Protein AF-A0A7C5IWY1-F1 (afdb_monomer)

Foldseek 3Di:
DDDACPPHPDDPCQVVQDDVVVLGHDDDDDDDQVQFADPVVRHGDPSVVVVVVVVVVVVVCVVVDPSVVSHDPPDDGD

Radius of gyration: 15.54 Å; Cα contacts (8 Å, |Δi|>4): 50; chains: 1; bounding box: 37×26×38 Å

Nearest PDB structures (foldseek):
  2q7s-assembly2_B  TM=9.133E-01  e=1.693E-01  Cupriavidus pinatubonensis JMP134

Sequence (78 aa):
RVARNRPYAGGFVTRSYGRPEYGVHALQIEISRHLYMNEATRVAHSGLEKIKNVANRLTRALMELDTRALGEQSVAAE

Secondary structure (DSSP, 8-state):
---SSSS----HHHHHH-BGGGTB--------GGGTB-TTT--B-THHHHHHHHHHHHHHHHHS--GGGGS-------

Structure (mmCIF, N/CA/C/O backbone):
data_AF-A0A7C5IWY1-F1
#
_entry.id   AF-A0A7C5IWY1-F1
#
loop_
_atom_site.group_PDB
_atom_site.id
_atom_site.type_symbol
_atom_site.label_atom_id
_atom_site.label_alt_id
_atom_site.label_comp_id
_atom_site.label_asym_id
_atom_site.label_entity_id
_atom_site.label_seq_id
_atom_site.pdbx_PDB_ins_code
_atom_site.Cartn_x
_atom_site.Cartn_y
_atom_site.Cartn_z
_atom_site.occupancy
_atom_site.B_iso_or_equiv
_atom_site.auth_seq_id
_atom_site.auth_comp_id
_atom_site.auth_asym_id
_atom_site.auth_atom_id
_atom_site.pdbx_PDB_model_num
ATOM 1 N N . ARG A 1 1 ? -2.639 -9.618 -9.379 1.00 90.00 1 ARG A N 1
ATOM 2 C CA . ARG A 1 1 ? -3.404 -10.525 -8.486 1.00 90.00 1 ARG A CA 1
ATOM 3 C C . ARG A 1 1 ? -3.405 -9.918 -7.093 1.00 90.00 1 ARG A C 1
ATOM 5 O O . ARG A 1 1 ? -2.409 -9.302 -6.746 1.00 90.00 1 ARG A O 1
ATOM 12 N N . VAL A 1 2 ? -4.481 -10.086 -6.330 1.00 93.25 2 VAL A N 1
ATOM 13 C CA . VAL A 1 2 ? -4.540 -9.704 -4.911 1.00 93.25 2 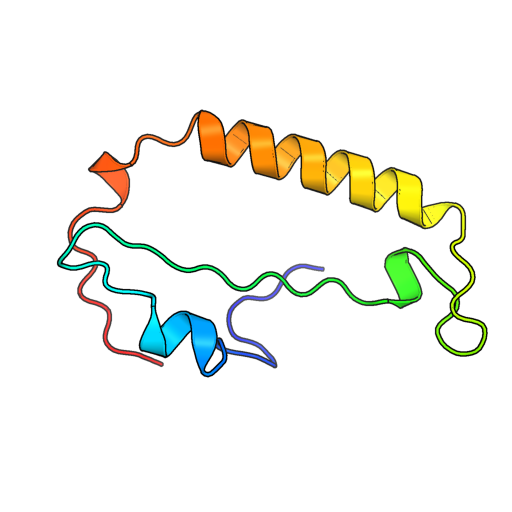VAL A CA 1
ATOM 14 C C . VAL A 1 2 ? -4.645 -10.978 -4.076 1.00 93.25 2 VAL A C 1
ATOM 16 O O . VAL A 1 2 ? -5.290 -11.939 -4.497 1.00 93.25 2 VAL A O 1
ATOM 19 N N . ALA A 1 3 ? -3.974 -11.001 -2.930 1.00 93.62 3 ALA A N 1
ATOM 20 C CA . ALA A 1 3 ? -4.072 -12.051 -1.928 1.00 93.62 3 ALA A CA 1
ATOM 21 C C . ALA A 1 3 ? -4.134 -11.396 -0.543 1.00 93.62 3 ALA A C 1
ATOM 23 O O . ALA A 1 3 ? -3.556 -10.330 -0.342 1.00 93.62 3 ALA A O 1
ATOM 24 N N . ARG A 1 4 ? -4.837 -12.030 0.396 1.00 93.38 4 ARG A N 1
ATOM 25 C CA . ARG A 1 4 ? -4.904 -11.616 1.801 1.00 93.38 4 ARG A CA 1
ATOM 26 C C . ARG A 1 4 ? -4.147 -12.634 2.639 1.00 93.38 4 ARG A C 1
ATOM 28 O O . ARG A 1 4 ? -4.304 -13.834 2.427 1.00 93.38 4 ARG A O 1
ATOM 35 N N . ASN A 1 5 ? -3.326 -12.137 3.553 1.00 90.75 5 ASN A N 1
ATOM 36 C CA . ASN A 1 5 ? -2.535 -12.913 4.501 1.00 90.75 5 ASN A CA 1
ATOM 37 C C . ASN A 1 5 ? -1.656 -14.021 3.891 1.00 90.75 5 ASN A C 1
ATOM 39 O O . ASN A 1 5 ? -1.283 -14.975 4.568 1.00 90.75 5 ASN A O 1
ATOM 43 N N . ARG A 1 6 ? -1.320 -13.922 2.597 1.00 86.06 6 ARG A N 1
ATOM 44 C CA . ARG A 1 6 ? -0.492 -14.907 1.894 1.00 86.06 6 ARG A CA 1
ATOM 45 C C . ARG A 1 6 ? 0.460 -14.232 0.910 1.00 86.06 6 ARG A C 1
ATOM 47 O O . ARG A 1 6 ? -0.005 -13.449 0.082 1.00 86.06 6 ARG A O 1
ATOM 54 N N . PRO A 1 7 ? 1.761 -14.566 0.947 1.00 84.38 7 PRO A N 1
ATOM 55 C CA . PRO A 1 7 ? 2.443 -15.383 1.964 1.00 84.38 7 PRO A CA 1
ATOM 56 C C . PRO A 1 7 ? 2.636 -14.652 3.309 1.00 84.38 7 PRO A C 1
ATOM 58 O O . PRO A 1 7 ? 3.103 -15.256 4.266 1.00 84.38 7 PRO A O 1
ATOM 61 N N . TYR A 1 8 ? 2.281 -13.367 3.392 1.00 85.56 8 TYR A N 1
ATOM 62 C CA . TYR A 1 8 ? 2.509 -12.531 4.569 1.00 85.56 8 TYR A CA 1
ATOM 63 C C . TYR A 1 8 ? 1.182 -12.142 5.228 1.00 85.56 8 TYR A C 1
ATOM 65 O O . TYR A 1 8 ? 0.385 -11.430 4.622 1.00 85.56 8 TYR A O 1
ATOM 73 N N . ALA A 1 9 ? 0.959 -12.594 6.465 1.00 85.56 9 ALA A N 1
ATOM 74 C CA . ALA A 1 9 ? -0.225 -12.280 7.280 1.00 85.56 9 ALA A CA 1
ATOM 75 C C . ALA A 1 9 ? -0.178 -10.909 7.978 1.00 85.56 9 ALA A C 1
ATOM 77 O O . ALA A 1 9 ? -1.158 -10.476 8.574 1.00 85.56 9 ALA A O 1
ATOM 78 N N . GLY A 1 10 ? 0.962 -10.222 7.901 1.00 81.31 10 GLY A N 1
ATOM 79 C CA . GLY A 1 10 ? 1.261 -9.032 8.690 1.00 81.31 10 GLY A CA 1
ATOM 80 C C . GLY A 1 10 ? 2.467 -9.261 9.602 1.00 81.31 10 GLY A C 1
ATOM 81 O O . GLY A 1 10 ? 2.688 -10.357 10.129 1.00 81.31 10 GLY A O 1
ATOM 82 N N . GLY A 1 11 ? 3.300 -8.235 9.736 1.00 88.62 11 GLY A N 1
ATOM 83 C CA . GLY A 1 11 ? 4.548 -8.282 10.490 1.00 88.62 11 GLY A CA 1
ATOM 84 C C . GLY A 1 11 ? 4.430 -7.818 11.942 1.00 88.62 11 GLY A C 1
ATOM 85 O O . GLY A 1 11 ? 3.351 -7.686 12.515 1.00 88.62 11 GLY A O 1
ATOM 86 N N . PHE A 1 12 ? 5.590 -7.543 12.537 1.00 91.75 12 PHE A N 1
ATOM 87 C CA . PHE A 1 12 ? 5.703 -6.944 13.868 1.00 91.75 12 PHE A CA 1
ATOM 88 C C . PHE A 1 12 ? 4.912 -5.631 13.968 1.00 91.75 12 PHE A C 1
ATOM 90 O O . PHE A 1 12 ? 4.110 -5.472 14.876 1.00 91.75 12 PHE A O 1
ATOM 97 N N . VAL A 1 13 ? 5.058 -4.735 12.986 1.00 92.38 13 VAL A N 1
ATOM 98 C CA . VAL A 1 13 ? 4.432 -3.402 13.001 1.00 92.38 13 VAL A CA 1
ATOM 99 C C . VAL A 1 13 ? 2.907 -3.484 13.111 1.00 92.38 13 VAL A C 1
ATOM 101 O O . VAL A 1 13 ? 2.324 -2.853 13.988 1.00 92.38 13 VAL A O 1
ATOM 104 N N . THR A 1 14 ? 2.246 -4.287 12.272 1.00 92.44 14 THR A N 1
ATOM 105 C CA . THR A 1 14 ? 0.779 -4.388 12.307 1.00 92.44 14 THR A CA 1
ATOM 106 C C . THR A 1 14 ? 0.274 -4.981 13.617 1.00 92.44 14 THR A C 1
ATOM 108 O O . THR A 1 14 ? -0.761 -4.542 14.104 1.00 92.44 14 THR A O 1
ATOM 111 N N . ARG A 1 15 ? 1.011 -5.924 14.221 1.00 88.00 15 ARG A N 1
ATOM 112 C CA . ARG A 1 15 ? 0.649 -6.523 15.517 1.00 88.00 15 ARG A CA 1
ATOM 113 C C . ARG A 1 15 ? 0.924 -5.611 16.711 1.00 88.00 15 ARG A C 1
ATOM 115 O O . ARG A 1 15 ? 0.177 -5.642 17.676 1.00 88.00 15 ARG A O 1
ATOM 122 N N . SER A 1 16 ? 2.001 -4.833 16.673 1.00 91.56 16 SER A N 1
ATOM 123 C CA . SER A 1 16 ? 2.405 -3.977 17.793 1.00 91.56 16 SER A CA 1
ATOM 124 C C . SER A 1 16 ? 1.609 -2.676 17.860 1.00 91.56 16 SER A C 1
ATOM 126 O O . SER A 1 16 ? 1.370 -2.158 18.953 1.00 91.56 16 SER A O 1
ATOM 128 N N . TYR A 1 17 ? 1.222 -2.141 16.701 1.00 92.44 17 TYR A N 1
ATOM 129 C CA . TYR A 1 17 ? 0.562 -0.839 16.604 1.00 92.44 17 TYR A CA 1
ATOM 130 C C . TYR A 1 17 ? -0.914 -0.927 16.214 1.00 92.44 17 TYR A C 1
ATOM 132 O O . TYR A 1 17 ? -1.649 0.022 16.472 1.00 92.44 17 TYR A O 1
ATOM 140 N N . GLY A 1 18 ? -1.370 -2.044 15.640 1.00 92.31 18 GLY A N 1
ATOM 141 C CA . GLY A 1 18 ? -2.795 -2.303 15.463 1.00 92.31 18 GLY A CA 1
ATOM 142 C C . GLY A 1 18 ? -3.446 -2.589 16.811 1.00 92.31 18 GLY A C 1
ATOM 143 O O . GLY A 1 18 ? -3.099 -3.564 17.471 1.00 92.31 18 GLY A O 1
ATOM 144 N N . ARG A 1 19 ? -4.384 -1.734 17.207 1.00 91.44 19 ARG A N 1
ATOM 145 C CA . ARG A 1 19 ? -5.217 -1.879 18.399 1.00 91.44 19 ARG A CA 1
ATOM 146 C C . ARG A 1 19 ? -6.678 -1.550 18.061 1.00 91.44 19 ARG A C 1
ATOM 148 O O . ARG A 1 19 ? -7.144 -0.453 18.391 1.00 91.44 19 ARG A O 1
ATOM 155 N N . PRO A 1 20 ? -7.384 -2.435 17.330 1.00 90.25 20 PRO A N 1
ATOM 156 C CA . PRO A 1 20 ? -8.745 -2.173 16.858 1.00 90.25 20 PRO A CA 1
ATOM 157 C C . PRO A 1 20 ? -9.725 -1.836 17.986 1.00 90.25 20 PRO A C 1
ATOM 159 O O . PRO A 1 20 ? -10.608 -1.006 17.803 1.00 90.25 20 PRO A O 1
ATOM 162 N N . GLU A 1 21 ? -9.528 -2.413 19.171 1.00 88.19 21 GLU A N 1
ATOM 163 C CA . GLU A 1 21 ? -10.314 -2.136 20.374 1.00 88.19 21 GLU A CA 1
ATOM 164 C C . GLU A 1 21 ? -10.164 -0.690 20.882 1.00 88.19 21 GLU A C 1
ATOM 166 O O . GLU A 1 21 ? -11.045 -0.176 21.565 1.00 88.19 21 GLU A O 1
ATOM 171 N N . TYR A 1 22 ? -9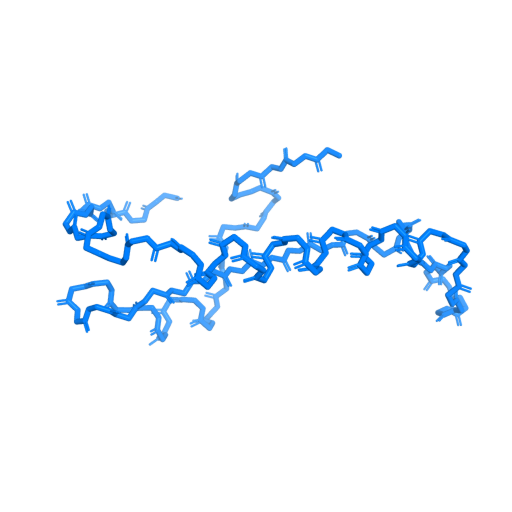.083 -0.008 20.497 1.00 89.56 22 TYR A N 1
ATOM 172 C CA . TYR A 1 22 ? -8.856 1.418 20.743 1.00 89.56 22 TYR A CA 1
ATOM 173 C C . TYR A 1 22 ? -9.052 2.267 19.473 1.00 89.56 22 TYR A C 1
ATOM 175 O O . TYR A 1 22 ? -8.594 3.408 19.413 1.00 89.56 22 TYR A O 1
ATOM 183 N N . GLY A 1 23 ? -9.696 1.719 18.436 1.00 88.62 23 GLY A N 1
ATOM 184 C CA . GLY A 1 23 ? -9.938 2.404 17.162 1.00 88.62 23 GLY A CA 1
ATOM 185 C C . GLY A 1 23 ? -8.688 2.602 16.297 1.00 88.62 23 GLY A C 1
ATOM 186 O O . GLY A 1 23 ? -8.715 3.383 15.345 1.00 88.62 23 GLY A O 1
ATOM 187 N N . VAL A 1 24 ? -7.581 1.916 16.602 1.00 91.44 24 VAL A N 1
ATOM 188 C CA . VAL A 1 24 ? -6.332 2.006 15.834 1.00 91.44 24 VAL A CA 1
ATOM 189 C C . VAL A 1 24 ? -6.201 0.782 14.934 1.00 91.44 24 VAL A C 1
ATOM 191 O O . VAL A 1 24 ? -5.858 -0.307 15.384 1.00 91.44 24 VAL A O 1
ATOM 194 N N . HIS A 1 25 ? -6.435 0.948 13.635 1.00 91.31 25 HIS A N 1
ATOM 195 C CA . HIS A 1 25 ? -6.332 -0.142 12.662 1.00 91.31 25 HIS A CA 1
ATOM 196 C C . HIS A 1 25 ? -5.013 -0.057 11.890 1.00 91.31 25 HIS A C 1
ATOM 198 O O . HIS A 1 25 ? -4.605 1.019 11.456 1.00 91.31 25 HIS A O 1
ATOM 204 N N . ALA A 1 26 ? -4.355 -1.199 11.687 1.00 92.12 26 ALA A N 1
ATOM 205 C CA . ALA A 1 26 ? -3.114 -1.287 10.926 1.00 92.12 26 ALA A CA 1
ATOM 206 C C . ALA A 1 26 ? -3.276 -2.246 9.742 1.00 92.12 26 ALA A C 1
ATOM 208 O O . ALA A 1 26 ? -3.733 -3.376 9.906 1.00 92.12 26 ALA A O 1
ATOM 209 N N . LEU A 1 27 ? -2.861 -1.804 8.554 1.00 91.69 27 LEU A N 1
ATOM 210 C CA . LEU A 1 27 ? -2.862 -2.596 7.326 1.00 91.69 27 LEU A CA 1
ATOM 211 C C . LEU A 1 27 ? -1.447 -2.647 6.748 1.00 91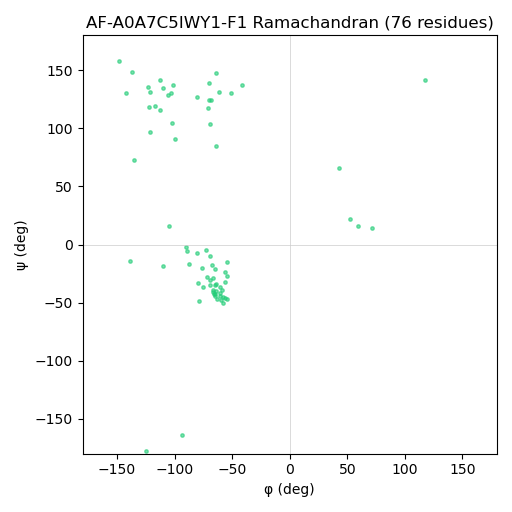.69 27 LEU A C 1
ATOM 213 O O . LEU A 1 27 ? -0.775 -1.623 6.644 1.00 91.69 27 LEU A O 1
ATOM 217 N N . GLN A 1 28 ? -1.017 -3.834 6.328 1.00 94.50 28 GLN A N 1
ATOM 218 C CA . GLN A 1 28 ? 0.200 -4.018 5.540 1.00 94.50 28 GLN A CA 1
ATOM 219 C C . GLN A 1 28 ? -0.179 -4.255 4.078 1.00 94.50 28 GLN A C 1
ATOM 221 O O . GLN A 1 28 ? -1.031 -5.090 3.779 1.00 94.50 28 GLN A O 1
ATOM 226 N N . ILE A 1 29 ? 0.456 -3.512 3.171 1.00 94.12 29 ILE A N 1
ATOM 227 C CA . ILE A 1 29 ? 0.229 -3.605 1.727 1.00 94.12 29 ILE A CA 1
ATOM 228 C C . ILE A 1 29 ? 1.559 -3.929 1.060 1.00 94.12 29 ILE A C 1
ATOM 230 O O . ILE A 1 29 ? 2.497 -3.139 1.118 1.00 94.12 29 ILE A O 1
ATOM 234 N N . GLU A 1 30 ? 1.612 -5.079 0.397 1.00 94.81 30 GLU A N 1
ATOM 235 C CA . GLU A 1 30 ? 2.790 -5.547 -0.330 1.00 94.81 30 GLU A CA 1
ATOM 236 C C . GLU A 1 30 ? 2.570 -5.411 -1.838 1.00 94.81 30 GLU A C 1
ATOM 238 O O . GLU A 1 30 ? 1.575 -5.897 -2.382 1.00 94.81 30 GLU A O 1
ATOM 243 N N . ILE A 1 31 ? 3.516 -4.773 -2.530 1.00 95.81 31 ILE A N 1
ATOM 244 C CA . ILE A 1 31 ? 3.486 -4.595 -3.986 1.00 95.81 31 ILE A CA 1
ATOM 245 C C . ILE A 1 31 ? 4.689 -5.322 -4.577 1.00 95.81 31 ILE A C 1
ATOM 247 O O . ILE A 1 31 ? 5.838 -4.991 -4.283 1.00 95.81 31 ILE A O 1
ATOM 251 N N . SER A 1 32 ? 4.438 -6.311 -5.436 1.00 96.75 32 SER A N 1
ATOM 252 C CA . SER A 1 32 ? 5.516 -7.037 -6.108 1.00 96.75 32 SER A CA 1
ATOM 253 C C . SER A 1 32 ? 6.354 -6.097 -6.978 1.00 96.75 32 SER A C 1
ATOM 255 O O . SER A 1 32 ? 5.818 -5.329 -7.776 1.00 96.75 32 SER A O 1
ATOM 257 N N . ARG A 1 33 ? 7.680 -6.170 -6.838 1.00 97.56 33 ARG A N 1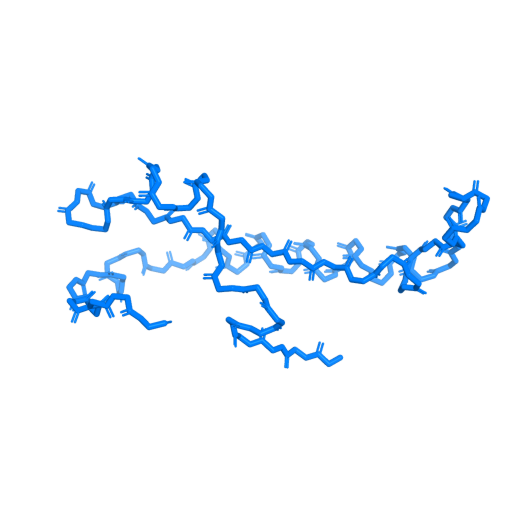
ATOM 258 C CA . ARG A 1 33 ? 8.618 -5.202 -7.426 1.00 97.56 33 ARG A CA 1
ATOM 259 C C . ARG A 1 33 ? 8.641 -5.243 -8.951 1.00 97.56 33 ARG A C 1
ATOM 261 O O . ARG A 1 33 ? 8.601 -4.180 -9.565 1.00 97.56 33 ARG A O 1
ATOM 268 N N . HIS A 1 34 ? 8.559 -6.432 -9.551 1.00 97.44 34 HIS A N 1
ATOM 269 C CA . HIS A 1 34 ? 8.403 -6.604 -11.002 1.00 97.44 34 HIS A CA 1
ATOM 270 C C . HIS A 1 34 ? 7.204 -5.854 -11.621 1.00 97.44 34 HIS A C 1
ATOM 272 O O . HIS A 1 34 ? 7.129 -5.724 -12.839 1.00 97.44 34 HIS A O 1
ATOM 278 N N . LEU A 1 35 ? 6.236 -5.379 -10.823 1.00 97.62 35 LEU A N 1
ATOM 279 C CA . LEU A 1 35 ? 5.111 -4.588 -11.331 1.00 97.62 35 LEU A CA 1
ATOM 280 C C . LEU A 1 35 ? 5.492 -3.142 -11.653 1.00 97.62 35 LEU A C 1
ATOM 282 O O . LEU A 1 35 ? 4.776 -2.489 -12.413 1.00 97.62 35 LEU A O 1
ATOM 286 N N . TYR A 1 36 ? 6.587 -2.622 -11.095 1.00 98.25 36 TYR A N 1
ATOM 287 C CA . TYR A 1 36 ? 6.964 -1.216 -11.261 1.00 98.25 36 TYR A CA 1
ATOM 288 C C . TYR A 1 36 ? 8.455 -0.960 -11.482 1.00 98.25 36 TYR A C 1
ATOM 290 O O . TYR A 1 36 ? 8.807 0.146 -11.898 1.00 98.25 36 TYR A O 1
ATOM 298 N N . MET A 1 37 ? 9.326 -1.936 -11.236 1.00 98.38 37 MET A N 1
ATOM 299 C CA . MET A 1 37 ? 10.759 -1.798 -11.458 1.00 98.38 37 MET A CA 1
ATOM 300 C C . MET A 1 37 ? 11.425 -3.111 -11.854 1.00 98.38 37 MET A C 1
ATOM 302 O O . MET A 1 37 ? 10.963 -4.203 -11.523 1.00 98.38 37 MET A O 1
ATOM 306 N N . ASN A 1 38 ? 12.578 -2.988 -12.506 1.00 98.25 38 ASN A N 1
ATOM 307 C CA . ASN A 1 38 ? 13.498 -4.103 -12.660 1.00 98.25 38 ASN A CA 1
ATOM 308 C C . ASN A 1 38 ? 14.126 -4.433 -11.294 1.00 98.25 38 ASN A C 1
ATOM 310 O O . ASN A 1 38 ? 14.708 -3.563 -10.652 1.00 98.25 38 ASN A O 1
ATOM 314 N N . GLU A 1 39 ? 14.016 -5.680 -10.837 1.00 97.75 39 GLU A N 1
ATOM 315 C CA . GLU A 1 39 ? 14.446 -6.054 -9.482 1.00 97.75 39 GLU A CA 1
ATOM 316 C C . GLU A 1 39 ? 15.969 -6.067 -9.297 1.00 97.75 39 GLU A C 1
ATOM 318 O O . GLU A 1 39 ? 16.450 -5.806 -8.193 1.00 97.75 39 GLU A O 1
ATOM 323 N N . ALA A 1 40 ? 16.725 -6.319 -10.370 1.00 97.81 40 ALA A N 1
ATOM 324 C CA . ALA A 1 40 ? 18.183 -6.347 -10.333 1.00 97.81 40 ALA A CA 1
ATOM 325 C C . ALA A 1 40 ? 18.769 -4.929 -10.338 1.00 97.81 40 ALA A C 1
ATOM 327 O O . ALA A 1 40 ? 19.614 -4.601 -9.508 1.00 97.81 40 ALA A O 1
ATOM 328 N N . THR A 1 41 ? 18.299 -4.070 -11.247 1.00 98.12 41 THR A N 1
ATOM 329 C CA . THR A 1 41 ? 18.828 -2.704 -11.403 1.00 98.12 41 THR A CA 1
ATOM 330 C C . THR A 1 41 ? 18.142 -1.684 -10.500 1.00 98.12 41 THR A C 1
ATOM 332 O O . THR A 1 41 ? 18.664 -0.590 -10.309 1.00 98.12 41 THR A O 1
ATOM 335 N N . ARG A 1 42 ? 16.966 -2.024 -9.951 1.00 97.12 42 ARG A N 1
ATOM 336 C CA . ARG A 1 42 ? 16.074 -1.136 -9.178 1.00 97.12 42 ARG A CA 1
ATOM 337 C C . ARG A 1 42 ? 15.602 0.095 -9.954 1.00 97.12 42 ARG A C 1
ATOM 339 O O . ARG A 1 42 ? 15.087 1.043 -9.366 1.00 97.12 42 ARG A O 1
ATOM 346 N N . VAL A 1 43 ? 15.745 0.076 -11.277 1.00 98.38 43 VAL A N 1
ATOM 347 C CA . VAL A 1 43 ? 15.260 1.142 -12.150 1.00 98.38 43 VAL A CA 1
ATOM 348 C C . 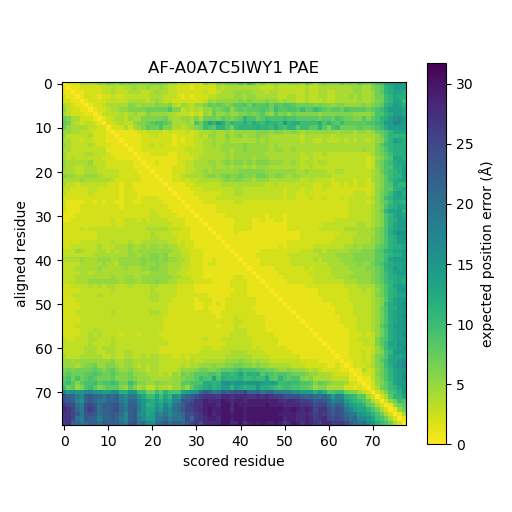VAL A 1 43 ? 13.769 0.940 -12.385 1.00 98.38 43 VAL A C 1
ATOM 350 O O . VAL A 1 43 ? 13.327 -0.141 -12.787 1.00 98.38 43 VAL A O 1
ATOM 353 N N . ALA A 1 44 ? 12.993 1.990 -12.126 1.00 98.25 44 ALA A N 1
ATOM 354 C CA . ALA A 1 44 ? 11.570 2.001 -12.413 1.00 98.25 44 ALA A CA 1
ATOM 355 C C . ALA A 1 44 ? 11.310 1.882 -13.919 1.00 98.25 44 ALA A C 1
ATOM 357 O O . ALA A 1 44 ? 12.057 2.401 -14.745 1.00 98.25 44 ALA A O 1
ATOM 358 N N . HIS A 1 45 ? 10.207 1.237 -14.271 1.00 98.12 45 HIS A N 1
ATOM 359 C CA . HIS A 1 45 ? 9.726 1.156 -15.646 1.00 98.12 45 HIS A CA 1
ATOM 360 C C . HIS A 1 45 ? 8.284 1.666 -15.742 1.00 98.12 45 HIS A C 1
ATOM 362 O O . HIS A 1 45 ? 7.678 2.052 -14.743 1.00 98.12 45 HIS A O 1
ATOM 368 N N . SER A 1 46 ? 7.690 1.617 -16.934 1.00 97.69 46 SER A N 1
ATOM 369 C CA . SER A 1 46 ? 6.357 2.178 -17.217 1.00 97.69 46 SER A CA 1
ATOM 370 C C . SER A 1 46 ? 5.235 1.677 -16.292 1.00 97.69 46 SER A C 1
ATOM 372 O O . SER A 1 46 ? 4.273 2.398 -16.033 1.00 97.69 46 SER A O 1
ATOM 374 N N . GLY A 1 47 ? 5.365 0.468 -15.734 1.00 98.25 47 GLY A N 1
ATOM 375 C CA . GLY A 1 47 ? 4.457 -0.066 -14.708 1.00 98.25 47 GLY A CA 1
ATOM 376 C C . GLY A 1 47 ? 4.306 0.796 -13.441 1.00 98.25 47 GLY A C 1
ATOM 377 O O . GLY A 1 47 ? 3.255 0.740 -12.802 1.00 98.25 47 GLY A O 1
ATOM 378 N N . LEU A 1 48 ? 5.282 1.652 -13.111 1.00 98.50 48 LEU A N 1
ATOM 379 C CA . LEU A 1 48 ? 5.207 2.541 -11.949 1.00 98.50 48 LEU A CA 1
ATOM 380 C C . LEU A 1 48 ? 4.004 3.490 -12.006 1.00 98.50 48 LEU A C 1
ATOM 382 O O . LEU A 1 48 ? 3.338 3.680 -10.990 1.00 98.50 48 LEU A O 1
ATOM 386 N N . GLU A 1 49 ? 3.665 4.025 -13.180 1.00 98.38 49 GLU A N 1
ATOM 387 C CA . GLU A 1 49 ? 2.509 4.923 -13.323 1.00 98.38 49 GLU A CA 1
ATOM 388 C C . GLU A 1 49 ? 1.187 4.216 -13.003 1.00 98.38 49 GLU A C 1
ATOM 390 O O . GLU A 1 49 ? 0.289 4.788 -12.383 1.00 98.38 49 GLU A O 1
ATOM 395 N N . LYS A 1 50 ? 1.081 2.922 -13.325 1.00 97.56 50 LYS A N 1
ATOM 396 C CA . LYS A 1 50 ? -0.091 2.119 -12.951 1.00 97.56 50 LYS A CA 1
ATOM 397 C C . LYS A 1 50 ? -0.183 1.955 -11.434 1.00 97.56 50 LYS A C 1
ATOM 399 O O . LYS A 1 50 ? -1.269 2.107 -10.879 1.00 97.56 50 LYS A O 1
ATOM 404 N N . ILE A 1 51 ? 0.940 1.689 -10.764 1.00 97.88 51 ILE A N 1
ATOM 405 C CA . ILE A 1 51 ? 0.982 1.566 -9.300 1.00 97.88 51 ILE A CA 1
ATOM 406 C C . ILE A 1 51 ? 0.645 2.895 -8.619 1.00 97.88 51 ILE A C 1
ATOM 408 O O . ILE A 1 51 ? -0.163 2.895 -7.693 1.00 97.88 51 ILE A O 1
ATOM 412 N N . LYS A 1 52 ? 1.166 4.027 -9.110 1.00 98.06 52 LYS A N 1
ATOM 413 C CA . LYS A 1 52 ? 0.799 5.364 -8.610 1.00 98.06 52 LYS A CA 1
ATOM 414 C C . LYS A 1 52 ? -0.707 5.606 -8.694 1.00 98.06 52 LYS A C 1
ATOM 416 O O . LYS A 1 52 ? -1.319 6.032 -7.719 1.00 98.06 52 LYS A O 1
ATOM 421 N N . ASN A 1 53 ? -1.327 5.273 -9.824 1.00 98.25 53 ASN A N 1
ATOM 422 C CA . ASN A 1 53 ? -2.771 5.433 -9.999 1.00 98.25 53 ASN A CA 1
ATOM 423 C C . ASN A 1 53 ? -3.584 4.550 -9.042 1.00 98.25 53 ASN A C 1
ATOM 425 O O . ASN A 1 53 ? -4.586 5.005 -8.490 1.00 98.25 53 ASN A O 1
ATOM 429 N N . VAL A 1 54 ? -3.155 3.306 -8.807 1.00 97.12 54 VAL A N 1
ATOM 430 C CA . VAL A 1 54 ? -3.796 2.422 -7.820 1.00 97.12 54 VAL A CA 1
ATOM 431 C C . VAL A 1 54 ? -3.632 2.969 -6.403 1.00 97.12 54 VAL A C 1
ATOM 433 O O . VAL A 1 54 ? -4.617 3.023 -5.672 1.00 97.12 54 VAL A O 1
ATOM 436 N N . ALA A 1 55 ? -2.435 3.430 -6.034 1.00 97.12 55 ALA A N 1
ATOM 437 C CA . ALA A 1 55 ? -2.178 4.032 -4.729 1.00 97.12 55 ALA A CA 1
ATOM 438 C C . ALA A 1 55 ? -3.046 5.280 -4.504 1.00 97.12 55 ALA A C 1
ATOM 440 O O . ALA A 1 55 ? -3.696 5.392 -3.473 1.00 97.12 55 ALA A O 1
ATOM 441 N N . ASN A 1 56 ? -3.161 6.160 -5.503 1.00 98.19 56 ASN A N 1
ATOM 442 C CA . ASN A 1 56 ? -4.018 7.345 -5.427 1.00 98.19 56 ASN A CA 1
ATOM 443 C C . ASN A 1 56 ? -5.494 6.984 -5.210 1.00 98.19 56 ASN A C 1
ATOM 445 O O . ASN A 1 56 ? -6.182 7.626 -4.417 1.00 98.19 56 ASN A O 1
ATOM 449 N N . ARG A 1 57 ? -5.990 5.953 -5.903 1.00 97.62 57 ARG A N 1
ATOM 450 C CA . ARG A 1 57 ? -7.365 5.466 -5.721 1.00 97.62 57 ARG A CA 1
ATOM 451 C C . ARG A 1 57 ? -7.572 4.851 -4.341 1.00 97.62 57 ARG A C 1
ATOM 453 O O . ARG A 1 57 ? -8.606 5.098 -3.734 1.00 97.62 57 ARG A O 1
ATOM 460 N N . LEU A 1 58 ? -6.597 4.087 -3.851 1.00 96.00 58 LEU A N 1
ATOM 461 C CA . LEU A 1 58 ? -6.645 3.500 -2.516 1.00 96.00 58 LEU A CA 1
ATOM 462 C C . LEU A 1 58 ? -6.668 4.585 -1.436 1.00 96.00 58 LEU A C 1
ATOM 464 O O . LEU A 1 58 ? -7.516 4.531 -0.558 1.00 96.00 58 LEU A O 1
ATOM 468 N N . THR A 1 59 ? -5.799 5.592 -1.528 1.00 96.62 59 THR A N 1
ATOM 469 C CA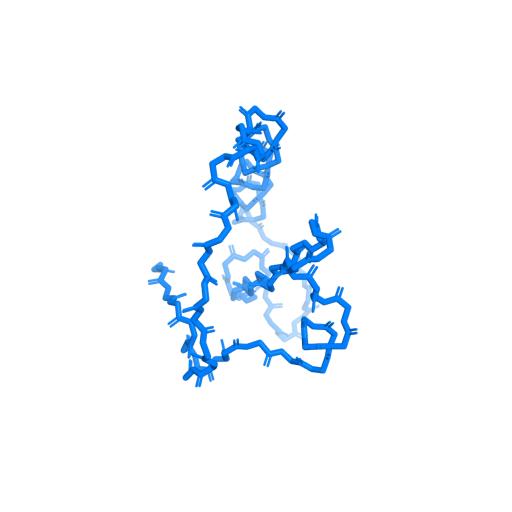 . THR A 1 59 ? -5.778 6.715 -0.582 1.00 96.62 59 THR A CA 1
ATOM 470 C C . THR A 1 59 ? -7.120 7.439 -0.549 1.00 96.62 59 THR A C 1
ATOM 472 O O . THR A 1 59 ? -7.644 7.674 0.533 1.00 96.62 59 THR A O 1
ATOM 475 N N . ARG A 1 60 ? -7.721 7.732 -1.713 1.00 97.62 60 ARG A N 1
ATOM 476 C CA . ARG A 1 60 ? -9.064 8.338 -1.769 1.00 97.62 60 ARG A CA 1
ATOM 477 C C . ARG A 1 60 ? -10.117 7.458 -1.101 1.00 97.62 60 ARG A C 1
ATOM 479 O O . ARG A 1 60 ? -10.847 7.942 -0.249 1.00 97.62 60 ARG A O 1
ATOM 486 N N . ALA A 1 61 ? -10.131 6.163 -1.415 1.00 95.06 61 ALA A N 1
ATOM 487 C CA . ALA A 1 61 ? -11.068 5.226 -0.803 1.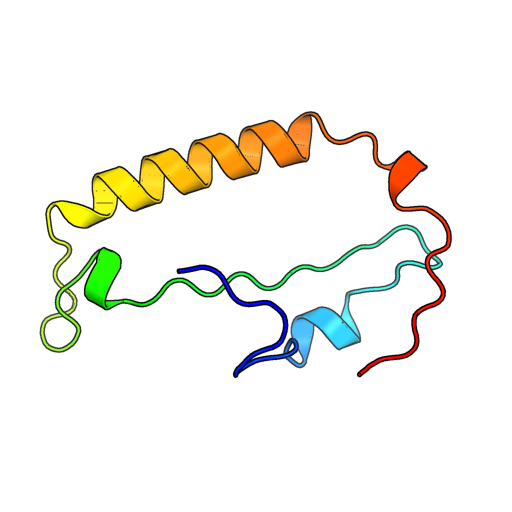00 95.06 61 ALA A CA 1
ATOM 488 C C . ALA A 1 61 ? -10.900 5.135 0.726 1.00 95.06 61 ALA A C 1
ATOM 490 O O . ALA A 1 61 ? -11.889 5.029 1.439 1.00 95.06 61 ALA A O 1
ATOM 491 N N . LEU A 1 62 ? -9.665 5.206 1.238 1.00 92.88 62 LEU A N 1
ATOM 492 C CA . LEU A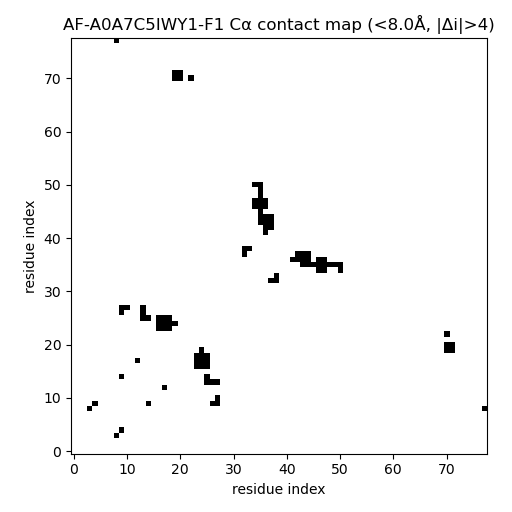 1 62 ? -9.397 5.231 2.680 1.00 92.88 62 LEU A CA 1
ATOM 493 C C . LEU A 1 62 ? -9.849 6.540 3.340 1.00 92.88 62 LEU A C 1
ATOM 495 O O . LEU A 1 62 ? -10.306 6.509 4.475 1.00 92.88 62 LEU A O 1
ATOM 499 N N . MET A 1 63 ? -9.738 7.677 2.647 1.00 94.19 63 MET A N 1
ATOM 500 C CA . MET A 1 63 ? -10.226 8.971 3.147 1.00 94.19 63 MET A CA 1
ATOM 501 C C . MET A 1 63 ? -11.755 9.042 3.206 1.00 94.19 63 MET A C 1
ATOM 503 O O . MET A 1 63 ? -12.305 9.752 4.041 1.00 94.19 63 MET A O 1
ATOM 507 N N . GLU A 1 64 ? -12.431 8.326 2.311 1.00 94.38 64 GLU A N 1
ATOM 508 C CA . GLU A 1 64 ? -13.894 8.266 2.218 1.00 94.38 64 GLU A CA 1
ATOM 509 C C . GLU A 1 64 ? -14.499 7.143 3.079 1.00 94.38 64 GLU A C 1
ATOM 511 O O . GLU A 1 64 ? -15.720 7.022 3.176 1.00 94.38 64 GLU A O 1
ATOM 516 N N . LEU A 1 65 ? -13.661 6.308 3.699 1.00 90.62 65 LEU A N 1
ATOM 517 C CA . LEU A 1 65 ? -14.097 5.167 4.491 1.00 90.62 65 LEU A CA 1
ATOM 518 C C . LEU A 1 65 ? -14.809 5.626 5.770 1.00 90.62 65 LEU A C 1
ATOM 520 O O . LEU A 1 65 ? -14.226 6.328 6.597 1.00 90.62 65 LEU A O 1
ATOM 524 N N . ASP A 1 66 ? -16.043 5.160 5.979 1.00 90.06 66 ASP A N 1
ATOM 525 C CA . ASP A 1 66 ? -16.717 5.321 7.269 1.00 90.06 66 ASP A CA 1
ATOM 526 C C . ASP A 1 66 ? -16.032 4.436 8.315 1.00 90.06 66 ASP A C 1
ATOM 528 O O . ASP A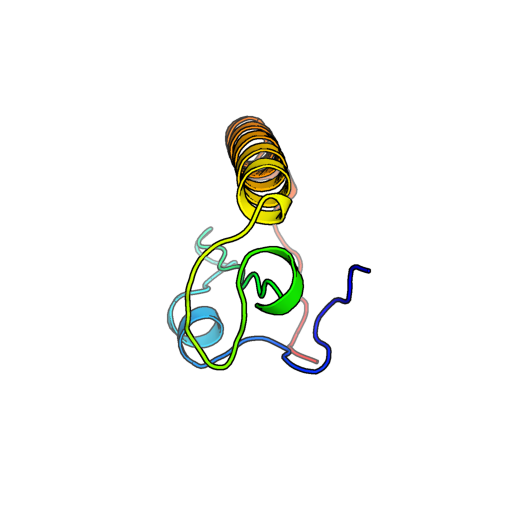 1 66 ? -16.217 3.219 8.358 1.00 90.06 66 ASP A O 1
ATOM 532 N N . THR A 1 67 ? -15.229 5.055 9.174 1.00 84.62 67 THR A N 1
ATOM 533 C CA . THR A 1 67 ? -14.449 4.351 10.194 1.00 84.62 67 THR A CA 1
ATOM 534 C C . THR A 1 67 ? -15.317 3.708 11.271 1.00 84.62 67 THR A C 1
ATOM 536 O O . THR A 1 67 ? -14.861 2.779 11.931 1.00 84.62 67 THR A O 1
ATOM 539 N N . ARG A 1 68 ? -16.589 4.104 11.414 1.00 83.94 68 ARG A N 1
ATOM 540 C CA . ARG A 1 68 ? -17.529 3.426 12.325 1.00 83.94 68 ARG A CA 1
ATOM 541 C C . ARG A 1 68 ? -17.846 2.012 11.854 1.00 83.94 68 ARG A C 1
ATOM 543 O O . ARG A 1 68 ? -18.081 1.137 12.680 1.00 83.94 68 ARG A O 1
ATOM 550 N N . ALA A 1 69 ? -17.787 1.767 10.544 1.00 80.12 69 ALA A N 1
ATOM 551 C CA . ALA A 1 69 ? -17.964 0.433 9.977 1.00 80.12 69 ALA A CA 1
ATOM 552 C C . ALA A 1 69 ? -16.799 -0.521 10.306 1.00 80.12 69 ALA A C 1
ATOM 554 O O . ALA A 1 69 ? -16.898 -1.716 10.042 1.00 80.12 69 ALA A O 1
ATOM 555 N N . LEU A 1 70 ? -15.699 -0.009 10.872 1.00 81.69 70 LEU A N 1
ATOM 556 C CA . LEU A 1 70 ? -14.549 -0.804 11.309 1.00 81.69 70 LEU A CA 1
ATOM 557 C C . LEU A 1 70 ? -14.665 -1.278 12.772 1.00 81.69 70 LEU A C 1
ATOM 559 O O . LEU A 1 70 ? -13.780 -1.992 13.244 1.00 81.69 70 LEU A O 1
ATOM 563 N N . GLY A 1 71 ? -15.736 -0.895 13.482 1.00 69.06 71 GLY A N 1
ATOM 564 C CA . GLY A 1 71 ? -15.999 -1.280 14.871 1.00 69.06 71 GLY A CA 1
ATOM 565 C C . GLY A 1 71 ? -16.376 -2.758 15.051 1.00 69.06 71 GLY A C 1
ATOM 566 O O . GLY A 1 71 ? -17.123 -3.319 14.255 1.00 69.06 71 GLY A O 1
ATOM 567 N N . GLU A 1 72 ? -15.828 -3.356 16.117 1.00 61.41 72 GLU A N 1
ATOM 568 C CA . GLU A 1 72 ? -16.006 -4.734 16.613 1.00 61.41 72 GLU A CA 1
ATOM 569 C C . GLU A 1 72 ? -16.016 -5.851 15.555 1.00 61.41 72 GLU A C 1
ATOM 571 O O . GLU A 1 72 ? -16.972 -6.607 15.400 1.00 61.41 72 GLU A O 1
ATOM 576 N N . GLN A 1 73 ? -14.873 -6.052 14.898 1.00 55.97 73 GLN A N 1
ATOM 577 C CA . GLN A 1 73 ? -14.487 -7.401 14.484 1.00 55.97 73 GLN A CA 1
ATOM 578 C C . GLN A 1 73 ? -13.466 -7.958 15.474 1.00 55.97 73 GLN A C 1
ATOM 580 O O . GLN A 1 73 ? -12.257 -7.790 15.321 1.00 55.97 73 GLN A O 1
ATOM 585 N N . SER A 1 74 ? -13.974 -8.640 16.500 1.00 50.19 74 SER A N 1
ATOM 586 C CA . SER A 1 74 ? -13.215 -9.617 17.273 1.00 50.19 74 SER A CA 1
ATOM 587 C C . SER A 1 74 ? -12.839 -10.774 16.348 1.00 50.19 74 SER A C 1
ATOM 589 O O . SER A 1 74 ? -13.530 -11.782 16.249 1.00 50.19 74 SER A O 1
ATOM 591 N N . VAL A 1 75 ? -11.734 -10.630 15.623 1.00 45.78 75 VAL A N 1
ATOM 592 C CA . VAL A 1 75 ? -11.133 -11.762 14.921 1.00 45.78 75 VAL A CA 1
ATOM 593 C C . VAL A 1 75 ? -9.719 -11.903 15.437 1.00 45.78 75 VAL A C 1
ATOM 595 O O . VAL A 1 75 ? -8.794 -11.197 15.032 1.00 45.78 75 VAL A O 1
ATOM 598 N N . ALA A 1 76 ? -9.614 -12.815 16.403 1.00 39.28 76 ALA A N 1
ATOM 599 C CA . ALA A 1 76 ? -8.382 -13.478 16.767 1.00 39.28 76 ALA A CA 1
ATOM 600 C C . ALA A 1 76 ? -7.608 -13.849 15.497 1.00 39.28 76 ALA A C 1
ATOM 602 O O . ALA A 1 76 ? -8.183 -14.285 14.501 1.00 39.28 76 ALA A O 1
ATOM 603 N N . ALA A 1 77 ? -6.307 -13.610 15.548 1.00 35.84 77 ALA A N 1
ATOM 604 C CA . ALA A 1 77 ? -5.382 -13.868 14.467 1.00 35.84 77 ALA A CA 1
ATOM 605 C C . ALA A 1 77 ? -5.510 -15.300 13.909 1.00 35.84 77 ALA A C 1
ATOM 607 O O . ALA A 1 77 ? -5.425 -16.261 14.670 1.00 35.84 77 ALA A O 1
ATOM 608 N N . GLU A 1 78 ? -5.608 -15.404 12.582 1.00 34.69 78 GLU A N 1
ATOM 609 C CA . GLU A 1 78 ? -5.092 -16.523 11.778 1.00 34.69 78 GLU A CA 1
ATOM 610 C C . GLU A 1 78 ? -4.218 -15.975 10.638 1.00 34.69 78 GLU A C 1
ATOM 612 O O . GLU A 1 78 ? -4.646 -15.027 9.925 1.00 34.69 78 GLU A O 1
#

Solvent-accessible surface area (backbone atoms only — not comparable to full-atom values): 5134 Å² total; per-residue (Å²): 139,88,72,79,60,55,97,60,69,63,58,68,65,40,64,74,64,32,37,64,94,76,74,32,79,56,84,82,85,86,76,68,53,80,56,27,23,44,79,87,80,65,48,72,47,80,42,36,61,59,51,52,54,51,50,54,51,51,53,52,53,62,72,71,50,67,68,74,78,68,61,86,74,91,68,78,90,126

pLDDT: mean 88.74, std 14.67, range [34.69, 98.5]

Mean predicted aligned error: 5.68 Å